Protein AF-A0A317JP44-F1 (afdb_monomer_lite)

Foldseek 3Di:
DDDDDPPDDDDDPDDPPPPPPPPPDDDDDLVRLCVPLNADDDDLVCLQVDALNSVSNNVSVCVVVVVCPPHDPVVCCVRRNDAPDAPPDPPDDDRDSDDDPPPDDDD

Sequence (107 aa):
MKKLICLGSVLSIGILALAESYFAAEFMPMSVAEKKWGTLALDARQFKAGDLSKRAPMAVDIVKRSLYVGKSRKLVRQELGDPDSYFFSDTIYSYQIMPFPGEGKEN

Secondary structure (DSSP, 8-state):
------------S-STTSSTTSS-PPPPPHHHHHHHH------HHHHHH--HHHHHHHHHHHHHTTTTTT--HHHHHHHH-S-S---S-TT---------TTS----

Structure (mmCIF, N/CA/C/O backbone):
data_AF-A0A317JP44-F1
#
_entry.id   AF-A0A317JP44-F1
#
loop_
_atom_site.group_PDB
_atom_site.id
_atom_site.type_symbol
_atom_site.label_atom_id
_atom_site.label_alt_id
_atom_site.label_comp_id
_atom_site.label_asym_id
_atom_site.label_entity_id
_atom_site.label_seq_id
_atom_site.pdbx_PDB_ins_code
_atom_site.Cartn_x
_atom_site.Cartn_y
_atom_site.Cartn_z
_atom_site.occupancy
_atom_site.B_iso_or_equiv
_atom_site.auth_seq_id
_atom_site.auth_comp_id
_atom_site.auth_asym_id
_atom_site.auth_atom_id
_atom_site.pdbx_PDB_model_num
ATOM 1 N N . MET A 1 1 ? 33.878 45.492 51.166 1.00 45.25 1 MET A N 1
ATOM 2 C CA . MET A 1 1 ? 34.412 45.408 49.787 1.00 45.25 1 MET A CA 1
ATOM 3 C C . MET A 1 1 ? 34.473 43.952 49.354 1.00 45.25 1 MET A C 1
ATOM 5 O O . MET A 1 1 ? 35.248 43.218 49.947 1.00 45.25 1 MET A O 1
ATOM 9 N N . LYS A 1 2 ? 33.662 43.556 48.364 1.00 39.56 2 LYS A N 1
ATOM 10 C CA . LYS A 1 2 ? 33.976 42.608 47.272 1.00 39.56 2 LYS A CA 1
ATOM 11 C C . LYS A 1 2 ? 32.669 42.277 46.548 1.00 39.56 2 LYS A C 1
ATOM 13 O O . LYS A 1 2 ? 31.777 41.649 47.102 1.00 39.56 2 LYS A O 1
ATOM 18 N N . LYS A 1 3 ? 32.555 42.821 45.337 1.00 44.94 3 LYS A N 1
ATOM 19 C CA . LYS A 1 3 ? 31.473 42.581 44.382 1.00 44.94 3 LYS A CA 1
ATOM 20 C C . LYS A 1 3 ? 31.622 41.144 43.876 1.00 44.94 3 LYS A C 1
ATOM 22 O O . LYS A 1 3 ? 32.704 40.806 43.402 1.00 44.94 3 LYS A O 1
ATOM 27 N N . LEU A 1 4 ? 30.576 40.328 43.969 1.00 47.12 4 LEU A N 1
ATOM 28 C CA . LEU A 1 4 ? 30.513 39.046 43.270 1.00 47.12 4 LEU A CA 1
ATOM 29 C C . LEU A 1 4 ? 29.550 39.223 42.095 1.00 47.12 4 LEU A C 1
ATOM 31 O O . LEU A 1 4 ? 28.359 39.457 42.274 1.00 47.12 4 LEU A O 1
ATOM 35 N N . ILE A 1 5 ? 30.123 39.240 40.898 1.00 51.41 5 ILE A N 1
ATOM 36 C CA . ILE A 1 5 ? 29.429 39.430 39.631 1.00 51.41 5 ILE A CA 1
ATOM 37 C C . ILE A 1 5 ? 28.804 38.081 39.262 1.00 51.41 5 ILE A C 1
ATOM 39 O O . ILE A 1 5 ? 29.527 37.136 38.955 1.00 51.41 5 ILE A O 1
ATOM 43 N N . CYS A 1 6 ? 27.474 37.983 39.292 1.00 45.03 6 CYS A N 1
ATOM 44 C CA . CYS A 1 6 ? 26.748 36.868 38.687 1.00 45.03 6 CYS A CA 1
ATOM 45 C C . CYS A 1 6 ? 26.804 37.009 37.160 1.00 45.03 6 CYS A C 1
ATOM 47 O O . CYS A 1 6 ? 25.914 37.591 36.546 1.00 45.03 6 CYS A O 1
ATOM 49 N N . LEU A 1 7 ? 27.868 36.487 36.546 1.00 52.50 7 LEU A N 1
ATOM 50 C CA . LEU A 1 7 ? 27.865 36.126 35.130 1.00 52.50 7 LEU A CA 1
ATOM 51 C C . LEU A 1 7 ? 27.057 34.826 35.008 1.00 52.50 7 LEU A C 1
ATOM 53 O O . LEU A 1 7 ? 27.583 33.733 35.199 1.00 52.50 7 LEU A O 1
ATOM 57 N N . GLY A 1 8 ? 25.753 34.950 34.783 1.00 47.97 8 GLY A N 1
ATOM 58 C CA . GLY A 1 8 ? 24.846 33.814 34.688 1.00 47.97 8 GLY A CA 1
ATOM 59 C C . GLY A 1 8 ? 23.977 33.907 33.445 1.00 47.97 8 GLY A C 1
ATOM 60 O O . GLY A 1 8 ? 23.192 34.838 33.308 1.00 47.97 8 GLY A O 1
ATOM 61 N N . SER A 1 9 ? 24.110 32.898 32.585 1.00 53.66 9 SER A N 1
ATOM 62 C CA . SER A 1 9 ? 23.160 32.470 31.549 1.00 53.66 9 SER A CA 1
ATOM 63 C C . SER A 1 9 ? 22.910 33.396 30.349 1.00 53.66 9 SER A C 1
ATOM 65 O O . SER A 1 9 ? 21.876 34.045 30.249 1.00 53.66 9 SER A O 1
ATOM 67 N N . VAL A 1 10 ? 23.791 33.319 29.348 1.00 54.12 10 VAL A N 1
ATOM 68 C CA . VAL A 1 10 ? 23.398 33.458 27.932 1.00 54.12 10 VAL A CA 1
ATOM 69 C C . VAL A 1 10 ? 23.981 32.269 27.174 1.00 54.12 10 VAL A C 1
ATOM 71 O O . VAL A 1 10 ? 25.007 32.382 26.516 1.00 54.12 10 VAL A O 1
ATOM 74 N N . LEU A 1 11 ? 23.382 31.089 27.332 1.00 52.94 11 LEU A N 1
ATOM 75 C CA . LEU A 1 11 ? 23.671 29.950 26.455 1.00 52.94 11 LEU A CA 1
ATOM 76 C C . LEU A 1 11 ? 22.531 28.928 26.519 1.00 52.94 11 LEU A C 1
ATOM 78 O O . LEU A 1 11 ? 22.660 27.850 27.091 1.00 52.94 11 LEU A O 1
ATOM 82 N N . SER A 1 12 ? 21.356 29.288 26.002 1.00 54.62 12 SER A N 1
ATOM 83 C CA . SER A 1 12 ? 20.227 28.341 25.934 1.00 54.62 12 SER A CA 1
ATOM 84 C C . SER A 1 12 ? 19.418 28.424 24.642 1.00 54.62 12 SER A C 1
ATOM 86 O O . SER A 1 12 ? 18.303 27.921 24.584 1.00 54.62 12 SER A O 1
ATOM 88 N N . ILE A 1 13 ? 19.977 28.999 23.575 1.00 58.34 13 ILE A N 1
ATOM 89 C CA . ILE A 1 13 ? 19.343 29.000 22.252 1.00 58.34 13 ILE A CA 1
ATOM 90 C C . ILE A 1 13 ? 20.276 28.264 21.295 1.00 58.34 13 ILE A C 1
ATOM 92 O O . ILE A 1 13 ? 21.175 28.862 20.717 1.00 58.34 13 ILE A O 1
ATOM 96 N N . GLY A 1 14 ? 20.122 26.946 21.177 1.00 52.59 14 GLY A N 1
ATOM 97 C CA . GLY A 1 14 ? 20.951 26.184 20.236 1.00 52.59 14 GLY A CA 1
ATOM 98 C C . GLY A 1 14 ? 20.646 24.698 20.063 1.00 52.59 14 GLY A C 1
ATOM 99 O O . GLY A 1 14 ? 21.422 24.028 19.398 1.00 52.59 14 GLY A O 1
ATOM 100 N N . ILE A 1 15 ? 19.562 24.156 20.636 1.00 56.19 15 ILE A N 1
ATOM 101 C CA . ILE A 1 15 ? 19.282 22.701 20.578 1.00 56.19 15 ILE A CA 1
ATOM 102 C C . ILE A 1 15 ? 17.995 22.367 19.787 1.00 56.19 15 ILE A C 1
ATOM 104 O O . ILE A 1 15 ? 17.650 21.206 19.618 1.00 56.19 15 ILE A O 1
ATOM 108 N N . LEU A 1 16 ? 17.289 23.349 19.215 1.00 52.41 16 LEU A N 1
ATOM 109 C CA . LEU A 1 16 ? 16.012 23.096 18.518 1.00 52.41 16 LEU A CA 1
ATOM 110 C C . LEU A 1 16 ? 16.119 22.789 17.010 1.00 52.41 16 LEU A C 1
ATOM 112 O O . LEU A 1 16 ? 15.101 22.512 16.390 1.00 52.41 16 LEU A O 1
ATOM 116 N N . ALA A 1 17 ? 17.314 22.794 16.408 1.00 50.91 17 ALA A N 1
ATOM 117 C CA . ALA A 1 17 ? 17.469 22.691 14.947 1.00 50.91 17 ALA A CA 1
ATOM 118 C C . ALA A 1 17 ? 17.802 21.281 14.400 1.00 50.91 17 ALA A C 1
ATOM 120 O O . ALA A 1 17 ? 18.055 21.140 13.210 1.00 50.91 17 ALA A O 1
ATOM 121 N N . LEU A 1 18 ? 17.826 20.230 15.230 1.00 52.03 18 LEU A N 1
ATOM 122 C CA . LEU A 1 18 ? 18.288 18.885 14.825 1.00 52.03 18 LEU A CA 1
ATOM 123 C C . LEU A 1 18 ? 17.173 17.834 14.645 1.00 52.03 18 LEU A C 1
ATOM 125 O O . LEU A 1 18 ? 17.475 16.650 14.531 1.00 52.03 18 LEU A O 1
ATOM 129 N N . ALA A 1 19 ? 15.897 18.230 14.615 1.00 51.22 19 ALA A N 1
ATOM 130 C CA . ALA A 1 19 ? 14.779 17.280 14.510 1.00 51.22 19 ALA A CA 1
ATOM 131 C C . ALA A 1 19 ? 14.216 17.090 13.085 1.00 51.22 19 ALA A C 1
ATOM 133 O O . ALA A 1 19 ? 13.523 16.105 12.841 1.00 51.22 19 ALA A O 1
ATOM 134 N N . GLU A 1 20 ? 14.499 17.987 12.134 1.00 50.91 20 GLU A N 1
ATOM 135 C CA . GLU A 1 20 ? 13.862 17.945 10.803 1.00 50.91 20 GLU A CA 1
ATOM 136 C C . GLU A 1 20 ? 14.404 16.840 9.879 1.00 50.91 20 GLU A C 1
ATOM 138 O O . GLU A 1 20 ? 13.752 16.459 8.910 1.00 50.91 20 GLU A O 1
ATOM 143 N N . SER A 1 21 ? 15.572 16.273 10.179 1.00 51.12 21 SER A N 1
ATOM 144 C CA . SER A 1 21 ? 16.288 15.363 9.277 1.00 51.12 21 SER A CA 1
ATOM 145 C C . SER A 1 21 ? 16.061 13.868 9.534 1.00 51.12 21 SER A C 1
ATOM 147 O O . SER A 1 21 ? 16.639 13.044 8.830 1.00 51.12 21 SER A O 1
ATOM 149 N N . TYR A 1 22 ? 15.209 13.479 10.491 1.00 51.34 22 TYR A N 1
ATOM 150 C CA . TYR A 1 22 ? 15.017 12.056 10.818 1.00 51.34 22 TYR A CA 1
ATOM 151 C C . TYR A 1 22 ? 14.058 11.314 9.859 1.00 51.34 22 TYR A C 1
ATOM 153 O O . TYR A 1 22 ? 14.112 10.093 9.764 1.00 51.34 22 TYR A O 1
ATOM 161 N N . PHE A 1 23 ? 13.206 12.028 9.109 1.00 53.78 23 PHE A N 1
ATOM 162 C CA . PHE A 1 23 ? 12.160 11.433 8.254 1.00 53.78 23 PHE A CA 1
ATOM 163 C C . PHE A 1 23 ? 12.098 12.023 6.833 1.00 53.78 23 PHE A C 1
ATOM 165 O O . PHE A 1 23 ? 11.050 12.006 6.192 1.00 53.78 23 PHE A O 1
ATOM 172 N N . ALA A 1 24 ? 13.214 12.525 6.300 1.00 60.44 24 ALA A N 1
ATOM 173 C CA . ALA A 1 24 ? 13.272 13.090 4.947 1.00 60.44 24 ALA A CA 1
ATOM 174 C C . ALA A 1 24 ? 13.325 12.010 3.841 1.00 60.44 24 ALA A C 1
ATOM 176 O O . ALA A 1 24 ? 14.126 12.095 2.912 1.00 60.44 24 ALA A O 1
ATOM 177 N N . ALA A 1 25 ? 12.505 10.960 3.944 1.00 65.25 25 ALA A N 1
ATOM 178 C CA . ALA A 1 25 ? 12.357 10.001 2.857 1.00 65.25 25 ALA A CA 1
ATOM 179 C C . ALA A 1 25 ? 11.521 10.643 1.743 1.00 65.25 25 ALA A C 1
ATOM 181 O O . ALA A 1 25 ? 10.348 10.964 1.936 1.00 65.25 25 ALA A O 1
ATOM 182 N N . GLU A 1 26 ? 12.120 10.829 0.569 1.00 74.06 26 GLU A N 1
ATOM 183 C CA . GLU A 1 26 ? 11.382 11.279 -0.607 1.00 74.06 26 GLU A CA 1
ATOM 184 C C . GLU A 1 26 ? 10.432 10.172 -1.081 1.00 74.06 26 GLU A C 1
ATOM 186 O O . GLU A 1 26 ? 10.847 9.061 -1.425 1.00 74.06 26 GLU A O 1
ATOM 191 N N . PHE A 1 27 ? 9.132 10.470 -1.101 1.00 80.25 27 PHE A N 1
ATOM 192 C CA . PHE A 1 27 ? 8.132 9.555 -1.640 1.00 80.25 27 PHE A CA 1
ATOM 193 C C . PHE A 1 27 ? 8.134 9.593 -3.169 1.00 80.25 27 PHE A C 1
ATOM 195 O O . PHE A 1 27 ? 8.181 10.656 -3.789 1.00 80.25 27 PHE A O 1
ATOM 202 N N . MET A 1 28 ? 8.015 8.417 -3.787 1.00 83.75 28 MET A N 1
ATOM 203 C CA . MET A 1 28 ? 7.855 8.302 -5.235 1.00 83.75 28 MET A CA 1
ATOM 204 C C . MET A 1 28 ? 6.566 9.015 -5.694 1.00 83.75 28 MET A C 1
ATOM 206 O O . MET A 1 28 ? 5.498 8.732 -5.146 1.00 83.75 28 MET A O 1
ATOM 210 N N . PRO A 1 29 ? 6.616 9.875 -6.731 1.00 89.81 29 PRO A N 1
ATOM 211 C CA . PRO A 1 29 ? 5.412 10.453 -7.318 1.00 89.81 29 PRO A CA 1
ATOM 212 C C . PRO A 1 29 ? 4.485 9.378 -7.899 1.00 89.81 29 PRO A C 1
ATOM 214 O O . PRO A 1 29 ? 4.951 8.404 -8.492 1.00 89.81 29 PRO A O 1
ATOM 217 N N . MET A 1 30 ? 3.169 9.589 -7.813 1.00 91.88 30 MET A N 1
ATOM 218 C CA . MET A 1 30 ? 2.170 8.624 -8.301 1.00 91.88 30 MET A CA 1
ATOM 219 C C . MET A 1 30 ? 2.381 8.234 -9.772 1.00 91.88 30 MET A C 1
ATOM 221 O O . MET A 1 30 ? 2.351 7.057 -10.110 1.00 91.88 30 MET A O 1
ATOM 225 N N . SER A 1 31 ? 2.684 9.202 -10.639 1.00 92.31 31 SER A N 1
ATOM 226 C CA . SER A 1 31 ? 2.944 8.958 -12.065 1.00 92.31 31 SER A CA 1
ATOM 227 C C . SER A 1 31 ? 4.149 8.041 -12.315 1.00 92.31 31 SER A C 1
ATOM 229 O O . SER A 1 31 ? 4.163 7.266 -13.272 1.00 92.31 31 SER A O 1
ATOM 231 N N . VAL A 1 32 ? 5.163 8.098 -11.447 1.00 90.94 32 VAL A N 1
ATOM 232 C CA . VAL A 1 32 ? 6.332 7.212 -11.509 1.00 90.94 32 VAL A CA 1
ATOM 233 C C . VAL A 1 32 ? 5.948 5.803 -11.062 1.00 90.94 32 VAL A C 1
ATOM 235 O O . VAL A 1 32 ? 6.365 4.837 -11.700 1.00 90.94 32 VAL A O 1
ATOM 238 N N . ALA A 1 33 ? 5.117 5.676 -10.025 1.00 90.06 33 ALA A N 1
ATOM 239 C CA . ALA A 1 33 ? 4.609 4.389 -9.552 1.00 90.06 33 ALA A CA 1
ATOM 240 C C . ALA A 1 33 ? 3.746 3.690 -10.617 1.00 90.06 33 ALA A C 1
ATOM 242 O O . ALA A 1 33 ? 3.973 2.516 -10.908 1.00 90.06 33 ALA A O 1
ATOM 243 N N . GLU A 1 34 ? 2.838 4.423 -11.268 1.00 94.38 34 GLU A N 1
ATOM 244 C CA . GLU A 1 34 ? 2.016 3.920 -12.379 1.00 94.38 34 GLU A CA 1
ATOM 245 C C . GLU A 1 34 ? 2.876 3.444 -13.554 1.00 94.38 34 GLU A C 1
ATOM 247 O O . GLU A 1 34 ? 2.647 2.367 -14.097 1.00 94.38 34 GLU A O 1
ATOM 252 N N . LYS A 1 35 ? 3.910 4.206 -13.930 1.00 94.44 35 LYS A N 1
ATOM 253 C CA . LYS A 1 35 ? 4.828 3.801 -15.004 1.00 94.44 35 LYS A CA 1
ATOM 254 C C . LYS A 1 35 ? 5.655 2.569 -14.627 1.00 94.44 35 LYS A C 1
ATOM 256 O O . LYS A 1 35 ? 5.948 1.747 -15.490 1.00 94.44 35 LYS A O 1
ATOM 261 N N . LYS A 1 36 ? 6.073 2.466 -13.362 1.00 91.94 36 LYS A N 1
ATOM 262 C CA . LYS A 1 36 ? 6.957 1.398 -12.878 1.00 91.94 36 LYS A CA 1
ATOM 263 C C . LYS A 1 36 ? 6.225 0.074 -12.685 1.00 91.94 36 LYS A C 1
ATOM 265 O O . LYS A 1 36 ? 6.767 -0.969 -13.037 1.00 91.94 36 LYS A O 1
ATOM 270 N N . TRP A 1 37 ? 5.039 0.111 -12.088 1.00 93.38 37 TRP A N 1
ATOM 271 C CA . TRP A 1 37 ? 4.319 -1.088 -11.656 1.00 93.38 37 TRP A CA 1
ATOM 272 C C . TRP A 1 37 ? 3.026 -1.334 -12.422 1.00 93.38 37 TRP A C 1
ATOM 274 O O . TRP A 1 37 ? 2.471 -2.422 -12.309 1.00 93.38 37 TRP A O 1
ATOM 284 N N . GLY A 1 38 ? 2.566 -0.372 -13.221 1.00 95.12 38 GLY A N 1
ATOM 285 C CA . GLY A 1 38 ? 1.249 -0.407 -13.840 1.00 95.12 38 GLY A CA 1
ATOM 286 C C . GLY A 1 38 ? 0.140 -0.075 -12.845 1.00 95.12 38 GLY A C 1
ATOM 287 O O . GLY A 1 38 ? 0.383 0.267 -11.688 1.00 95.12 38 GLY A O 1
ATOM 288 N N . THR A 1 39 ? -1.097 -0.214 -13.312 1.00 95.19 39 THR A N 1
ATOM 289 C CA . THR A 1 39 ? -2.296 -0.019 -12.496 1.00 95.19 39 THR A CA 1
ATOM 290 C C . THR A 1 39 ? -3.258 -1.160 -12.769 1.00 95.19 39 THR A C 1
ATOM 292 O O . THR A 1 39 ? -3.598 -1.428 -13.922 1.00 95.19 39 THR A O 1
ATOM 295 N N . LEU A 1 40 ? -3.710 -1.824 -11.710 1.00 96.75 40 LEU A N 1
ATOM 296 C CA . LEU A 1 40 ? -4.709 -2.884 -11.769 1.00 96.75 40 LEU A CA 1
ATOM 297 C C . LEU A 1 40 ? -5.717 -2.651 -10.651 1.00 96.75 40 LEU A C 1
ATOM 299 O O . LEU A 1 40 ? -5.321 -2.394 -9.520 1.00 96.75 40 LEU A O 1
ATOM 303 N N . ALA A 1 41 ? -7.011 -2.738 -10.955 1.00 97.25 41 ALA A N 1
ATOM 304 C CA . ALA A 1 41 ? -8.040 -2.593 -9.933 1.00 97.25 41 ALA A CA 1
ATOM 305 C C . ALA A 1 41 ? -7.829 -3.618 -8.808 1.00 97.25 41 ALA A C 1
ATOM 307 O O . ALA A 1 41 ? -7.526 -4.783 -9.078 1.00 97.25 41 ALA A O 1
ATOM 308 N N . LEU A 1 42 ? -7.997 -3.190 -7.555 1.00 96.25 42 LEU A N 1
ATOM 309 C CA . LEU A 1 42 ? -7.820 -4.085 -6.415 1.00 96.25 42 LEU A CA 1
ATOM 310 C C . LEU A 1 42 ? -8.783 -5.283 -6.468 1.00 96.25 42 LEU A C 1
ATOM 312 O O . LEU A 1 42 ? -9.997 -5.127 -6.336 1.00 96.25 42 LEU A O 1
ATOM 316 N N . ASP A 1 43 ? -8.213 -6.484 -6.525 1.00 96.62 43 ASP A N 1
ATOM 317 C CA . ASP A 1 43 ? -8.866 -7.731 -6.133 1.00 96.62 43 ASP A CA 1
ATOM 318 C C . ASP A 1 43 ? -8.219 -8.210 -4.830 1.00 96.62 43 ASP A C 1
ATOM 320 O O . ASP A 1 43 ? -7.087 -8.685 -4.821 1.00 96.62 43 ASP A O 1
ATOM 324 N N . AL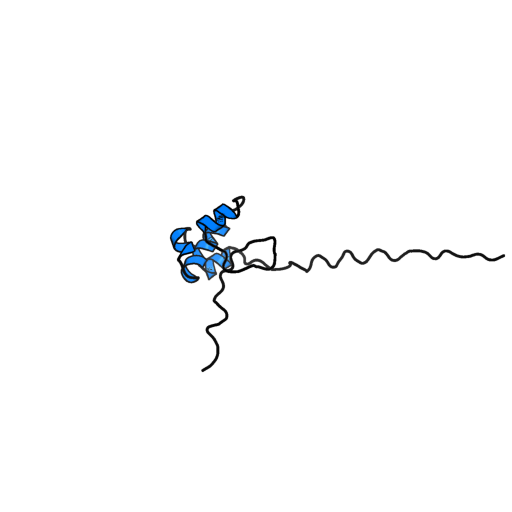A A 1 44 ? -8.930 -8.092 -3.707 1.00 93.88 44 ALA A N 1
ATOM 325 C CA . ALA A 1 44 ? -8.393 -8.439 -2.390 1.00 93.88 44 ALA A CA 1
ATOM 326 C C . ALA A 1 44 ? -7.969 -9.917 -2.261 1.00 93.88 44 ALA A C 1
ATOM 328 O O . ALA A 1 44 ? -7.056 -10.236 -1.496 1.00 93.88 44 ALA A O 1
ATOM 329 N N . ARG A 1 45 ? -8.601 -10.847 -2.991 1.00 94.06 45 ARG A N 1
ATOM 330 C CA . ARG A 1 45 ? -8.200 -12.264 -2.960 1.00 94.06 45 ARG A CA 1
ATOM 331 C C . ARG A 1 45 ? -6.884 -12.450 -3.699 1.00 94.06 45 ARG A C 1
ATOM 333 O O . ARG A 1 45 ? -5.984 -13.103 -3.171 1.00 94.06 45 ARG A O 1
ATOM 340 N N . GLN A 1 46 ? -6.764 -11.853 -4.881 1.00 94.06 46 GLN A N 1
ATOM 341 C CA . GLN A 1 46 ? -5.535 -11.914 -5.668 1.00 94.06 46 GLN A CA 1
ATOM 342 C C . GLN A 1 46 ? -4.402 -11.113 -5.039 1.00 94.06 46 GLN A C 1
ATOM 344 O O . GLN A 1 46 ? -3.262 -11.547 -5.118 1.00 94.06 46 GLN A O 1
ATOM 349 N N . PHE A 1 47 ? -4.692 -9.997 -4.376 1.00 93.25 47 PHE A N 1
ATOM 350 C CA . PHE A 1 47 ? -3.694 -9.230 -3.642 1.00 93.25 47 PHE A CA 1
ATOM 351 C C . PHE A 1 47 ? -3.070 -10.088 -2.539 1.00 93.25 47 PHE A C 1
ATOM 353 O O . PHE A 1 47 ? -1.856 -10.253 -2.488 1.00 93.25 47 PHE A O 1
ATOM 360 N N . LYS A 1 48 ? -3.904 -10.736 -1.717 1.00 91.56 48 LYS A N 1
ATOM 361 C CA . LYS A 1 48 ? -3.441 -11.621 -0.638 1.00 91.56 48 LYS A CA 1
ATOM 362 C C . LYS A 1 48 ? -2.641 -12.817 -1.141 1.00 91.56 48 LYS A C 1
ATOM 364 O O . LYS A 1 48 ? -1.591 -13.120 -0.588 1.00 91.56 48 LYS A O 1
ATOM 369 N N . ALA A 1 49 ? -3.129 -13.503 -2.169 1.00 90.62 49 ALA A N 1
ATOM 370 C CA . ALA A 1 49 ? -2.498 -14.726 -2.671 1.00 90.62 49 ALA A CA 1
ATOM 371 C C . ALA A 1 49 ? -1.385 -14.475 -3.703 1.00 90.62 49 ALA A C 1
ATOM 373 O O . ALA A 1 49 ? -0.645 -15.392 -4.048 1.00 90.62 49 ALA A O 1
ATOM 374 N N . GLY A 1 50 ? -1.315 -13.266 -4.253 1.00 87.44 50 GLY A N 1
ATOM 375 C CA . GLY A 1 50 ? -0.437 -12.924 -5.359 1.00 87.44 50 GLY A CA 1
ATOM 376 C C . GLY A 1 50 ? 0.993 -12.672 -4.915 1.00 87.44 50 GLY A C 1
ATOM 377 O O . GLY A 1 50 ? 1.250 -12.245 -3.795 1.00 87.44 50 GLY A O 1
ATOM 378 N N . ASP A 1 51 ? 1.921 -12.910 -5.833 1.00 89.81 51 ASP A N 1
ATOM 379 C CA . ASP A 1 51 ? 3.303 -12.468 -5.707 1.00 89.81 51 ASP A CA 1
ATOM 380 C C . ASP A 1 51 ? 3.434 -10.950 -5.940 1.00 89.81 51 ASP A C 1
ATOM 382 O O . ASP A 1 51 ? 2.468 -10.232 -6.227 1.00 89.81 51 ASP A O 1
ATOM 386 N N . LEU A 1 52 ? 4.670 -10.461 -5.850 1.00 86.50 52 LEU A N 1
ATOM 387 C CA . LEU A 1 52 ? 5.014 -9.057 -6.034 1.00 86.50 52 LEU A CA 1
ATOM 388 C C . LEU A 1 52 ? 4.492 -8.465 -7.351 1.00 86.50 52 LEU A C 1
ATOM 390 O O . LEU A 1 52 ? 4.012 -7.333 -7.367 1.00 86.50 52 LEU A O 1
ATOM 394 N N . SER A 1 53 ? 4.571 -9.227 -8.445 1.00 90.12 53 SER A N 1
ATOM 395 C CA . SER A 1 53 ? 4.182 -8.768 -9.782 1.00 90.12 53 SER A CA 1
ATOM 396 C C . SER A 1 53 ? 2.676 -8.534 -9.895 1.00 90.12 53 SER A C 1
ATOM 398 O O . SER A 1 53 ? 2.241 -7.656 -10.638 1.00 90.12 53 SER A O 1
ATOM 400 N N . LYS A 1 54 ? 1.881 -9.266 -9.106 1.00 91.75 54 LYS A N 1
ATOM 401 C CA . LYS A 1 54 ? 0.423 -9.109 -9.024 1.00 91.75 54 LYS A CA 1
ATOM 402 C C . LYS A 1 54 ? 0.023 -8.034 -8.019 1.00 91.75 54 LYS A C 1
ATOM 404 O O . LYS A 1 54 ? -0.883 -7.249 -8.287 1.00 91.75 54 LYS A O 1
ATOM 409 N N . ARG A 1 55 ? 0.710 -7.973 -6.875 1.00 92.94 55 ARG A N 1
ATOM 410 C CA . ARG A 1 55 ? 0.432 -7.002 -5.804 1.00 92.94 55 ARG A CA 1
ATOM 411 C C . ARG A 1 55 ? 0.780 -5.572 -6.208 1.00 92.94 55 ARG A C 1
ATOM 413 O O . ARG A 1 55 ? 0.020 -4.658 -5.904 1.00 92.94 55 ARG A O 1
ATOM 420 N N . ALA A 1 56 ? 1.901 -5.367 -6.898 1.00 92.19 56 ALA A N 1
ATOM 421 C CA . ALA A 1 56 ? 2.417 -4.035 -7.206 1.00 92.19 56 ALA A CA 1
ATOM 422 C C . ALA A 1 56 ? 1.441 -3.119 -7.972 1.00 92.19 56 ALA A C 1
ATOM 424 O O . ALA A 1 56 ? 1.146 -2.035 -7.461 1.00 92.19 56 ALA A O 1
ATOM 425 N N . PRO A 1 57 ? 0.865 -3.525 -9.120 1.00 94.81 57 PRO A N 1
ATOM 426 C CA . PRO A 1 57 ? -0.112 -2.695 -9.832 1.00 94.81 57 PRO A CA 1
ATOM 427 C C . PRO A 1 57 ? -1.408 -2.452 -9.039 1.00 94.81 57 PRO A C 1
ATOM 429 O O . PRO A 1 57 ? -2.055 -1.422 -9.223 1.00 94.81 57 PRO A O 1
ATOM 432 N N . MET A 1 58 ? -1.797 -3.370 -8.147 1.00 96.62 58 MET A N 1
ATOM 433 C CA . MET A 1 58 ? -2.966 -3.192 -7.274 1.00 96.62 58 MET A CA 1
ATOM 434 C C . MET A 1 58 ? -2.687 -2.230 -6.117 1.00 96.62 58 MET A C 1
ATOM 436 O O . MET A 1 58 ? -3.566 -1.472 -5.716 1.00 96.62 58 MET A O 1
ATOM 440 N N . ALA A 1 59 ? -1.463 -2.215 -5.588 1.00 93.75 59 ALA A N 1
ATOM 441 C CA . ALA A 1 59 ? -1.064 -1.244 -4.575 1.00 93.75 59 ALA A CA 1
ATOM 442 C C . ALA A 1 59 ? -1.089 0.187 -5.124 1.00 93.75 59 ALA A C 1
ATOM 444 O O . ALA A 1 59 ? -1.489 1.108 -4.412 1.00 93.75 59 ALA A O 1
ATOM 445 N N . VAL A 1 60 ? -0.740 0.370 -6.401 1.00 95.19 60 VAL A N 1
ATOM 446 C CA . VAL A 1 60 ? -0.910 1.656 -7.091 1.00 95.19 60 VAL A CA 1
ATOM 447 C C . VAL A 1 60 ? -2.382 2.083 -7.082 1.00 95.19 60 VAL A C 1
ATOM 449 O O . VAL A 1 60 ? -2.675 3.216 -6.701 1.00 95.19 60 VAL A O 1
ATOM 452 N N . ASP A 1 61 ? -3.318 1.183 -7.405 1.00 95.88 61 ASP A N 1
ATOM 453 C CA . ASP A 1 61 ? -4.763 1.469 -7.352 1.00 95.88 61 ASP A CA 1
ATOM 454 C C . ASP A 1 61 ? -5.241 1.819 -5.934 1.00 95.88 61 ASP A C 1
ATOM 456 O O . ASP A 1 61 ? -5.979 2.792 -5.750 1.00 95.88 61 ASP A O 1
ATOM 460 N N . ILE A 1 62 ? -4.761 1.087 -4.920 1.00 94.75 62 ILE A N 1
ATOM 461 C CA . ILE A 1 62 ? -5.056 1.353 -3.505 1.00 94.75 62 ILE A CA 1
ATOM 462 C C . ILE A 1 62 ? -4.684 2.785 -3.122 1.00 94.75 62 ILE A C 1
ATOM 464 O O . ILE A 1 62 ? -5.511 3.492 -2.537 1.00 94.75 62 ILE A O 1
ATOM 468 N N . VAL A 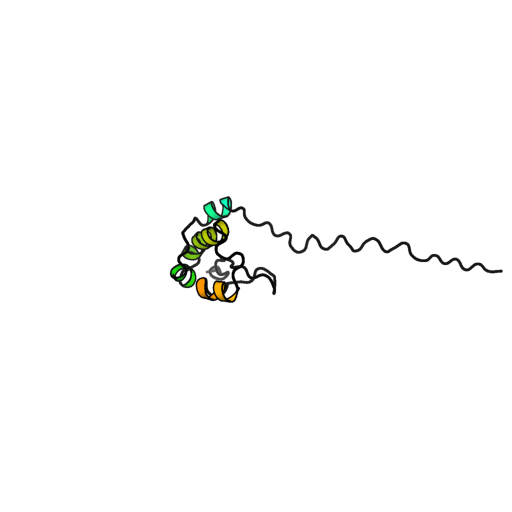1 63 ? -3.451 3.205 -3.423 1.00 93.38 63 VAL A N 1
ATOM 469 C CA . VAL A 1 63 ? -2.949 4.532 -3.038 1.00 93.38 63 VAL A CA 1
ATOM 470 C C . VAL A 1 63 ? -3.630 5.615 -3.867 1.00 93.38 63 VAL A C 1
ATOM 472 O O . VAL A 1 63 ? -4.099 6.602 -3.309 1.00 93.38 63 VAL A O 1
ATOM 475 N N . LYS A 1 64 ? -3.762 5.417 -5.183 1.00 93.69 64 LYS A N 1
ATOM 476 C CA 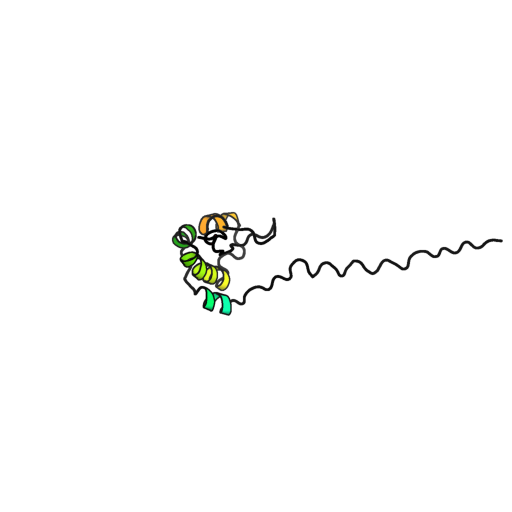. LYS A 1 64 ? -4.391 6.384 -6.092 1.00 93.69 64 LYS A CA 1
ATOM 477 C C . LYS A 1 64 ? -5.835 6.701 -5.707 1.00 93.69 64 LYS A C 1
ATOM 479 O O . LYS A 1 64 ? -6.257 7.851 -5.796 1.00 93.69 64 LYS A O 1
ATOM 484 N N . ARG A 1 65 ? -6.599 5.689 -5.294 1.00 94.81 65 ARG A N 1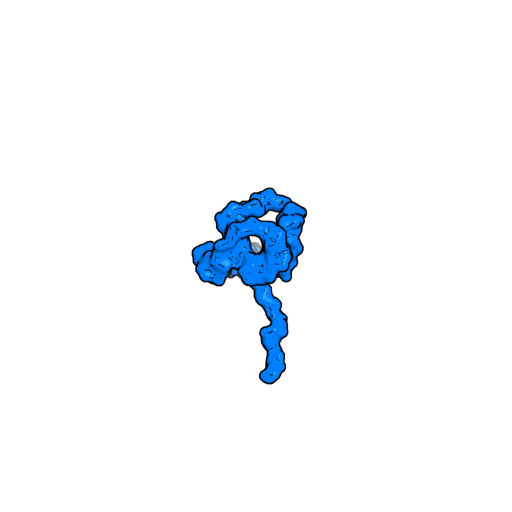
ATOM 485 C CA . ARG A 1 65 ? -8.015 5.830 -4.917 1.00 94.81 65 ARG A CA 1
ATOM 486 C C . ARG A 1 65 ? -8.222 6.017 -3.417 1.00 94.81 65 ARG A C 1
ATOM 488 O O . ARG A 1 65 ? -9.367 6.125 -2.986 1.00 94.81 65 ARG A O 1
ATOM 495 N N . SER A 1 66 ? -7.150 6.038 -2.623 1.00 93.75 66 SER A N 1
ATOM 496 C CA . SER A 1 66 ? -7.209 6.181 -1.165 1.00 93.75 66 SER A CA 1
ATOM 497 C C . SER A 1 66 ? -8.142 5.163 -0.486 1.00 93.75 66 SER A C 1
ATOM 499 O O . SER A 1 66 ? -8.797 5.486 0.505 1.00 93.75 66 SER A O 1
ATOM 501 N N . LEU A 1 67 ? -8.214 3.924 -0.998 1.00 91.31 67 LEU A N 1
ATOM 502 C CA . LEU A 1 67 ? -9.262 2.943 -0.641 1.00 91.31 67 LEU A CA 1
ATOM 503 C C . LEU A 1 67 ? -9.349 2.632 0.860 1.00 91.31 67 LEU A C 1
ATOM 505 O O . LEU A 1 67 ? -10.429 2.359 1.385 1.00 91.31 67 LEU A O 1
ATOM 509 N N . TYR A 1 68 ? -8.213 2.696 1.553 1.00 90.06 68 TYR A N 1
ATOM 510 C CA . TYR A 1 68 ? -8.101 2.349 2.969 1.00 90.06 68 TYR A CA 1
ATOM 511 C C . TYR A 1 68 ? -7.820 3.542 3.886 1.00 90.06 68 TYR A C 1
ATOM 513 O O . TYR A 1 68 ? -7.599 3.357 5.085 1.00 90.06 68 TYR A O 1
ATOM 521 N N . VAL A 1 69 ? -7.863 4.771 3.366 1.00 88.56 69 VAL A N 1
ATOM 522 C CA . VAL A 1 69 ? -7.698 5.968 4.198 1.00 88.56 69 VAL A CA 1
ATOM 523 C C . VAL A 1 69 ? -8.854 6.051 5.201 1.00 88.56 69 VAL A C 1
ATOM 525 O O . VAL A 1 69 ? -10.025 5.925 4.847 1.00 88.56 69 VAL A O 1
ATOM 528 N N . GLY A 1 70 ? -8.517 6.200 6.485 1.00 88.69 70 GLY A N 1
ATOM 529 C CA . GLY A 1 70 ? -9.485 6.232 7.588 1.00 88.69 70 GLY A CA 1
ATOM 530 C C . GLY A 1 70 ? -10.058 4.867 7.998 1.00 88.69 70 GLY A C 1
ATOM 531 O O . GLY A 1 70 ? -10.906 4.807 8.889 1.00 88.69 70 GLY A O 1
ATOM 532 N N . LYS A 1 71 ? -9.621 3.758 7.386 1.00 88.88 71 LYS A N 1
ATOM 533 C CA . LYS A 1 71 ? -10.050 2.406 7.776 1.00 88.88 71 LYS A CA 1
ATOM 534 C C . LYS A 1 71 ? -9.234 1.873 8.952 1.00 88.88 71 LYS A C 1
ATOM 536 O O . LYS A 1 71 ? -8.082 2.241 9.166 1.00 88.88 71 LYS A O 1
ATOM 541 N N . SER A 1 72 ? -9.838 0.971 9.728 1.00 89.62 72 SER A N 1
ATOM 542 C CA . SER A 1 72 ? -9.149 0.353 10.861 1.00 89.62 72 SER A CA 1
ATOM 543 C C . SER A 1 72 ? -8.070 -0.619 10.384 1.00 89.62 72 SER A C 1
ATOM 545 O O . SER A 1 72 ? -8.259 -1.355 9.416 1.00 89.62 72 SER A O 1
ATOM 547 N N . ARG A 1 73 ? -6.960 -0.697 11.126 1.00 84.25 73 ARG A N 1
ATOM 548 C CA . ARG A 1 73 ? -5.872 -1.652 10.847 1.00 84.25 73 ARG A CA 1
ATOM 549 C C . ARG A 1 73 ? -6.365 -3.099 10.746 1.00 84.25 73 ARG A C 1
ATOM 551 O O . ARG A 1 73 ? -5.878 -3.853 9.911 1.00 84.25 73 ARG A O 1
ATOM 558 N N . LYS A 1 74 ? -7.350 -3.473 11.573 1.00 89.00 74 LYS A N 1
ATOM 559 C CA . LYS A 1 74 ? -7.973 -4.802 11.544 1.00 89.00 74 LYS A CA 1
ATOM 560 C C . LYS A 1 74 ? -8.625 -5.082 10.188 1.00 89.00 74 LYS A C 1
ATOM 562 O O . LYS A 1 74 ? -8.391 -6.151 9.638 1.00 89.00 74 LYS A O 1
ATOM 567 N N . LEU A 1 75 ? -9.387 -4.127 9.648 1.00 89.31 75 LEU A N 1
ATOM 568 C CA . LEU A 1 75 ? -10.026 -4.272 8.338 1.00 89.31 75 LEU A CA 1
ATOM 569 C C . LEU A 1 75 ? -8.979 -4.391 7.225 1.00 89.31 75 LEU A C 1
ATOM 571 O O . LEU A 1 75 ? -9.059 -5.297 6.404 1.00 89.31 75 LEU A O 1
ATOM 575 N N . VAL A 1 76 ? -7.963 -3.524 7.245 1.00 90.56 76 VAL A N 1
ATOM 576 C CA . VAL A 1 76 ? -6.899 -3.529 6.229 1.00 90.56 76 VAL A CA 1
ATOM 577 C C . VAL A 1 76 ? -6.189 -4.884 6.185 1.00 90.56 76 VAL A C 1
ATOM 579 O O . VAL A 1 76 ? -6.048 -5.455 5.111 1.00 90.56 76 VAL A O 1
ATOM 582 N N . ARG A 1 77 ? -5.835 -5.464 7.340 1.00 90.12 77 ARG A N 1
ATOM 583 C CA . ARG A 1 77 ? -5.213 -6.801 7.393 1.00 90.12 77 ARG A CA 1
ATOM 584 C C . ARG A 1 77 ? -6.147 -7.924 6.953 1.00 90.12 77 ARG A C 1
ATOM 586 O O . ARG A 1 77 ? -5.707 -8.867 6.306 1.00 90.12 77 ARG A O 1
ATOM 593 N N . GLN A 1 78 ? -7.437 -7.836 7.275 1.00 91.06 78 GLN A N 1
ATOM 594 C CA . GLN A 1 78 ? -8.421 -8.821 6.812 1.00 91.06 78 GLN A CA 1
ATOM 595 C C . GLN A 1 78 ? -8.536 -8.833 5.279 1.00 91.06 78 GLN A C 1
ATOM 597 O O . GLN A 1 78 ? -8.684 -9.897 4.662 1.00 91.06 78 GLN A O 1
ATOM 602 N N . GLU A 1 79 ? -8.449 -7.661 4.652 1.00 90.12 79 GLU A N 1
ATOM 603 C CA . GLU A 1 79 ? -8.600 -7.519 3.205 1.00 90.12 79 GLU A CA 1
ATOM 604 C C . GLU A 1 79 ? -7.298 -7.735 2.434 1.00 90.12 79 GLU A C 1
ATOM 606 O O . GLU A 1 79 ? -7.314 -8.479 1.458 1.00 90.12 79 GLU A O 1
ATOM 611 N N . LEU A 1 80 ? -6.181 -7.165 2.886 1.00 91.31 80 LEU A N 1
ATOM 612 C CA . LEU A 1 80 ? -4.903 -7.165 2.165 1.00 91.31 80 LEU A CA 1
ATOM 613 C C . LEU A 1 80 ? -3.903 -8.212 2.664 1.00 91.31 80 LEU A C 1
ATOM 615 O O . LEU A 1 80 ? -2.923 -8.489 1.979 1.00 91.31 80 LEU A O 1
ATOM 619 N N . GLY A 1 81 ? -4.161 -8.824 3.820 1.00 89.44 81 GLY A N 1
ATOM 620 C CA . GLY A 1 81 ? -3.219 -9.716 4.489 1.00 89.44 81 GLY A CA 1
ATOM 621 C C . GLY A 1 81 ? -2.253 -8.966 5.404 1.00 89.44 81 GLY A C 1
ATOM 622 O O . GLY A 1 81 ? -2.318 -7.738 5.559 1.00 89.44 81 GLY A O 1
ATOM 623 N N . ASP A 1 82 ? -1.374 -9.728 6.048 1.00 85.25 82 ASP A N 1
ATOM 624 C CA . ASP A 1 82 ? -0.327 -9.162 6.892 1.00 85.25 82 ASP A CA 1
ATOM 625 C C . ASP A 1 82 ? 0.723 -8.427 6.040 1.00 85.25 82 ASP A C 1
ATOM 627 O O . ASP A 1 82 ? 0.975 -8.819 4.900 1.00 85.25 82 ASP A O 1
ATOM 631 N N . PRO A 1 83 ? 1.295 -7.320 6.544 1.00 78.62 83 PRO A N 1
ATOM 632 C CA . PRO A 1 83 ? 2.308 -6.571 5.814 1.00 78.62 83 PRO A CA 1
ATOM 633 C C . PRO A 1 83 ? 3.598 -7.386 5.671 1.00 78.62 83 PRO A C 1
ATOM 635 O O . PRO A 1 83 ? 4.048 -8.012 6.628 1.00 78.62 83 PRO A O 1
ATOM 638 N N . ASP A 1 84 ? 4.218 -7.317 4.491 1.00 66.81 84 ASP A N 1
ATOM 639 C CA . ASP A 1 84 ? 5.462 -8.040 4.193 1.00 66.81 84 ASP A CA 1
ATOM 640 C C . ASP A 1 84 ? 6.717 -7.349 4.776 1.00 66.81 84 ASP A C 1
ATOM 642 O O . ASP A 1 84 ? 7.791 -7.946 4.827 1.00 66.81 84 ASP A O 1
ATOM 646 N N . SER A 1 85 ? 6.611 -6.089 5.224 1.00 57.47 85 SER A N 1
ATOM 647 C CA . SER A 1 85 ? 7.690 -5.382 5.925 1.00 57.47 85 SER A CA 1
ATOM 648 C C . SER A 1 85 ? 7.177 -4.197 6.759 1.00 57.47 85 SER A C 1
ATOM 650 O O . SER A 1 85 ? 5.989 -3.864 6.744 1.00 57.47 85 SER A O 1
ATOM 652 N N . TYR A 1 86 ? 8.097 -3.549 7.480 1.00 54.97 86 TYR A N 1
ATOM 653 C CA . TYR A 1 86 ? 7.854 -2.329 8.243 1.00 54.97 86 TYR A CA 1
ATOM 654 C C . TYR A 1 86 ? 8.806 -1.231 7.763 1.00 54.97 86 TYR A C 1
ATOM 656 O O . TYR A 1 86 ? 10.024 -1.358 7.879 1.00 54.97 86 TYR A O 1
ATOM 664 N N . PHE A 1 87 ? 8.262 -0.135 7.237 1.00 48.56 87 PHE A N 1
ATOM 665 C CA . PHE A 1 87 ? 9.043 1.045 6.867 1.00 48.56 87 PHE A CA 1
ATOM 666 C C . PHE A 1 87 ? 9.256 1.899 8.125 1.00 48.56 87 PHE A C 1
ATOM 668 O O . PHE A 1 87 ? 8.495 2.821 8.394 1.00 48.56 87 PHE A O 1
ATOM 675 N N . PHE A 1 88 ? 10.227 1.499 8.953 1.00 41.22 88 PHE A N 1
ATOM 676 C CA . PHE A 1 88 ? 10.774 2.256 10.089 1.00 41.22 88 PHE A CA 1
ATOM 677 C C . PHE A 1 88 ? 9.761 3.078 10.896 1.00 41.22 88 PHE A C 1
ATOM 679 O O . PHE A 1 88 ? 9.813 4.304 10.920 1.00 41.22 88 PHE A O 1
ATOM 686 N N . SER A 1 89 ? 8.837 2.402 11.574 1.00 38.31 89 SER A N 1
ATOM 687 C CA . SER A 1 89 ? 8.091 2.983 12.687 1.00 38.31 89 SER A CA 1
ATOM 688 C C . SER A 1 89 ? 7.230 1.910 13.341 1.00 38.31 89 SER A C 1
ATOM 690 O O . SER A 1 89 ? 6.372 1.316 12.689 1.00 38.31 89 SER A O 1
ATOM 692 N N . ASP A 1 90 ? 7.365 1.746 14.655 1.00 39.59 90 ASP A N 1
ATOM 693 C CA . ASP A 1 90 ? 6.458 0.931 15.478 1.00 39.59 90 ASP A CA 1
ATOM 694 C C . ASP A 1 90 ? 5.004 1.462 15.457 1.00 39.59 90 ASP A C 1
ATOM 696 O O . ASP A 1 90 ? 4.088 0.838 15.998 1.00 39.59 90 ASP A O 1
ATOM 700 N N . THR A 1 91 ? 4.773 2.624 14.828 1.00 44.41 91 THR A N 1
ATOM 701 C CA . THR A 1 91 ? 3.489 3.335 14.801 1.00 44.41 91 THR A CA 1
ATOM 702 C C . THR A 1 91 ? 2.875 3.519 13.406 1.00 44.41 91 THR A C 1
ATOM 704 O O . THR A 1 91 ? 1.663 3.734 13.330 1.00 44.41 91 THR A O 1
ATOM 707 N N . ILE A 1 92 ? 3.627 3.375 12.303 1.00 50.19 92 ILE A N 1
ATOM 708 C CA . ILE A 1 92 ? 3.109 3.580 10.933 1.00 50.19 92 ILE A CA 1
ATOM 709 C C . ILE A 1 92 ? 3.260 2.301 10.104 1.00 50.19 92 ILE A C 1
ATOM 711 O O . ILE A 1 92 ? 4.342 1.947 9.646 1.00 50.19 92 ILE A O 1
ATOM 715 N N . TYR A 1 93 ? 2.138 1.614 9.875 1.00 47.94 93 TYR A N 1
ATOM 716 C CA . TYR A 1 93 ? 2.092 0.436 9.008 1.00 47.94 93 TYR A CA 1
ATOM 717 C C . TYR A 1 93 ? 2.106 0.869 7.546 1.00 47.94 93 TYR A C 1
ATOM 719 O O . TYR A 1 93 ? 1.246 1.637 7.116 1.00 47.94 93 TYR A O 1
ATOM 727 N N . SER A 1 94 ? 3.041 0.330 6.777 1.00 52.78 94 SER A N 1
ATOM 728 C CA . SER A 1 94 ? 3.085 0.461 5.323 1.00 52.78 94 SER A CA 1
ATOM 729 C C . SER A 1 94 ? 3.320 -0.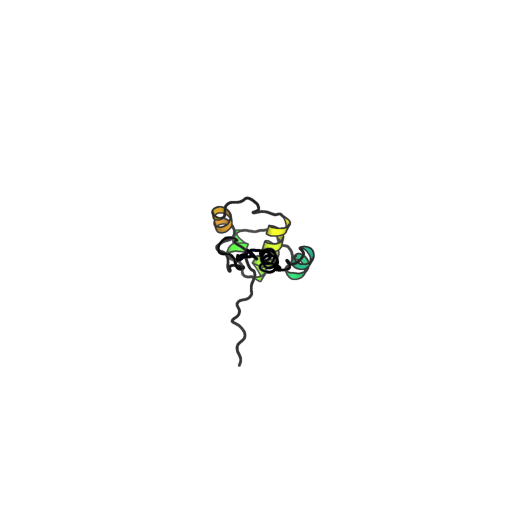914 4.707 1.00 52.78 94 SER A C 1
ATOM 731 O O . SER A 1 94 ? 3.983 -1.762 5.297 1.00 52.78 94 SER A O 1
ATOM 733 N N . TYR A 1 95 ? 2.728 -1.155 3.540 1.00 46.38 95 TYR A N 1
ATOM 734 C CA . TYR A 1 95 ? 3.037 -2.327 2.727 1.00 46.38 95 TYR A CA 1
ATOM 735 C C . TYR A 1 95 ? 4.227 -1.966 1.837 1.00 46.38 95 TYR A C 1
ATOM 737 O O . TYR A 1 95 ? 4.128 -1.033 1.039 1.00 46.38 95 TYR A O 1
ATOM 745 N N . GLN A 1 96 ? 5.34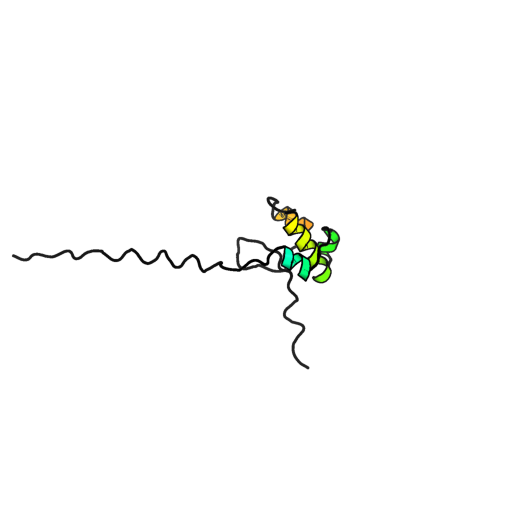7 -2.677 1.964 1.00 51.81 96 GLN A N 1
ATOM 746 C CA . GLN A 1 96 ? 6.485 -2.520 1.061 1.00 51.81 96 GLN A CA 1
ATOM 747 C C . GLN A 1 96 ? 6.501 -3.674 0.064 1.00 51.81 96 GLN A C 1
ATOM 749 O O . GLN A 1 96 ? 6.576 -4.844 0.421 1.00 51.81 96 GLN A O 1
ATOM 754 N N . ILE A 1 97 ? 6.459 -3.319 -1.211 1.00 50.66 97 ILE A N 1
ATOM 755 C CA . ILE A 1 97 ? 6.643 -4.233 -2.333 1.00 50.66 97 ILE A CA 1
ATOM 756 C C . ILE A 1 97 ? 8.160 -4.366 -2.524 1.00 50.66 97 ILE A C 1
ATOM 758 O O . ILE A 1 97 ? 8.764 -3.565 -3.236 1.00 50.66 97 ILE A O 1
ATOM 762 N N . MET A 1 98 ? 8.796 -5.330 -1.851 1.00 45.72 98 MET A N 1
ATOM 763 C CA . MET A 1 98 ? 10.213 -5.661 -2.069 1.00 45.72 98 MET A CA 1
ATOM 764 C C . MET A 1 98 ? 10.378 -7.026 -2.751 1.00 45.72 98 MET A C 1
ATOM 766 O O . MET A 1 98 ? 9.693 -7.973 -2.367 1.00 45.72 98 MET A O 1
ATOM 770 N N . PRO A 1 99 ? 11.308 -7.181 -3.713 1.00 46.06 99 PRO A N 1
ATOM 771 C CA . PRO A 1 99 ? 11.900 -8.486 -3.986 1.00 46.06 99 PRO A CA 1
ATOM 772 C C . PRO A 1 99 ? 12.744 -8.923 -2.776 1.00 46.06 99 PRO A C 1
ATOM 774 O O . PRO A 1 99 ? 13.426 -8.105 -2.158 1.00 46.06 99 PRO A O 1
ATOM 777 N N . PHE A 1 100 ? 12.678 -10.208 -2.426 1.00 41.84 100 PHE A N 1
ATOM 778 C CA . PHE A 1 100 ? 13.432 -10.795 -1.316 1.00 41.84 100 PHE A CA 1
ATOM 779 C C . PHE A 1 100 ? 14.944 -10.581 -1.541 1.00 41.84 100 PHE A C 1
ATOM 781 O O . PHE A 1 100 ? 15.453 -10.994 -2.588 1.00 41.84 100 PHE A O 1
ATOM 788 N N . PRO A 1 101 ? 15.699 -9.954 -0.617 1.00 46.12 101 PRO A N 1
ATOM 789 C CA . PRO A 1 101 ? 17.149 -9.882 -0.736 1.00 46.12 101 PRO A CA 1
ATOM 790 C C . PRO A 1 101 ? 17.722 -11.262 -0.388 1.00 46.12 101 PRO A C 1
ATOM 792 O O . PRO A 1 101 ? 18.009 -11.556 0.770 1.00 46.12 101 PRO A O 1
ATOM 795 N N . GLY A 1 102 ? 17.826 -12.138 -1.391 1.00 51.69 102 GLY A N 1
ATOM 796 C CA . GLY A 1 102 ? 18.325 -13.502 -1.198 1.00 51.69 102 GLY A CA 1
ATOM 797 C C . GLY A 1 102 ? 18.541 -14.356 -2.449 1.00 51.69 102 GLY A C 1
ATOM 798 O O . GLY A 1 102 ? 19.321 -15.297 -2.372 1.00 51.69 102 GLY A O 1
ATOM 799 N N . GLU A 1 103 ? 17.961 -14.037 -3.609 1.00 49.12 103 GLU A N 1
ATOM 800 C CA . GLU A 1 103 ? 18.280 -14.756 -4.856 1.00 49.12 103 GLU A CA 1
ATOM 801 C C . GLU A 1 103 ? 19.369 -14.018 -5.637 1.00 49.12 103 GLU A C 1
ATOM 803 O O . GLU A 1 103 ? 19.126 -13.311 -6.609 1.00 49.12 103 GLU A O 1
ATOM 808 N N . GLY A 1 104 ? 20.593 -14.123 -5.127 1.00 50.50 104 GLY A N 1
ATOM 809 C CA . GLY A 1 104 ? 21.758 -13.465 -5.706 1.00 50.50 104 GLY A CA 1
ATOM 810 C C . GLY A 1 104 ? 23.002 -13.634 -4.848 1.00 50.50 104 GLY A C 1
ATOM 811 O O . GLY A 1 104 ? 23.607 -12.647 -4.441 1.00 50.50 104 GLY A O 1
ATOM 812 N N . LYS A 1 105 ? 23.369 -14.881 -4.542 1.00 43.41 105 LYS A N 1
ATOM 813 C CA . LYS A 1 105 ? 24.734 -15.228 -4.140 1.00 43.41 105 LYS A CA 1
ATOM 814 C C . LYS A 1 105 ? 25.250 -16.324 -5.070 1.00 43.41 105 LYS A C 1
ATOM 816 O O . LYS A 1 105 ? 24.730 -17.430 -5.047 1.00 43.41 105 LYS A O 1
ATOM 821 N N . GLU A 1 106 ? 26.187 -15.899 -5.916 1.00 39.34 106 GLU A N 1
ATOM 822 C CA . GLU A 1 106 ? 27.346 -16.610 -6.477 1.00 39.34 106 GLU A CA 1
ATOM 823 C C . GLU A 1 106 ? 27.210 -18.118 -6.761 1.00 39.34 106 GLU A C 1
ATOM 825 O O . GLU A 1 106 ? 27.184 -18.935 -5.845 1.00 39.34 106 GLU A O 1
ATOM 830 N N . ASN A 1 107 ? 27.264 -18.464 -8.053 1.00 41.09 107 ASN A N 1
ATOM 831 C CA . ASN A 1 107 ? 28.053 -19.595 -8.548 1.00 41.09 107 ASN A CA 1
ATOM 832 C C . ASN A 1 107 ? 29.126 -19.042 -9.484 1.00 41.09 107 ASN A C 1
ATOM 834 O O . ASN A 1 107 ? 28.756 -18.178 -10.315 1.00 41.09 107 ASN A O 1
#

pLDDT: mean 72.21, std 21.24, range [38.31, 97.25]

Radius of gyration: 24.06 Å; chains: 1; bounding box: 44×65×65 Å